Protein AF-A0A382P963-F1 (afdb_monomer_lite)

pLDDT: mean 83.6, std 11.23, range [53.25, 96.12]

Organism: NCBI:txid408172

Sequence (55 aa):
MDSFPGFNSGTLYTPVPNPCFGPLLEQIQDMAELKVVLRGLWLLHRQRTRPKRVS

Foldseek 3Di:
DDDDPDDDPPDDDQDDDPVVVVVLVVPDDDPVSVVVVVVVSVVVSVVVPDDPPDD

Radius of gyration: 15.16 Å; chains: 1; bounding box: 18×44×38 Å

Structure (mmCIF, N/CA/C/O backbone):
data_AF-A0A382P963-F1
#
_entry.id   AF-A0A382P963-F1
#
loop_
_atom_site.group_PDB
_atom_site.id
_atom_site.type_symbol
_atom_site.label_atom_id
_atom_site.label_alt_id
_atom_site.label_comp_id
_atom_site.label_asym_id
_atom_site.label_entity_id
_atom_site.label_seq_id
_atom_site.pdbx_PDB_ins_code
_atom_site.Cartn_x
_atom_site.Cartn_y
_atom_site.Cartn_z
_atom_site.occupancy
_atom_site.B_iso_or_equiv
_atom_site.auth_seq_id
_atom_site.auth_comp_id
_atom_site.auth_asym_id
_atom_site.auth_atom_id
_atom_site.pdbx_PDB_model_num
ATOM 1 N N . MET A 1 1 ? 0.675 -24.460 7.484 1.00 53.25 1 MET A N 1
ATOM 2 C CA . MET A 1 1 ? 0.683 -23.096 6.923 1.00 53.25 1 MET A CA 1
ATOM 3 C C . MET A 1 1 ? 1.330 -23.201 5.564 1.00 53.25 1 MET A C 1
ATOM 5 O O . MET A 1 1 ? 2.502 -23.552 5.504 1.00 53.25 1 MET A O 1
ATOM 9 N N . ASP A 1 2 ? 0.558 -23.013 4.500 1.0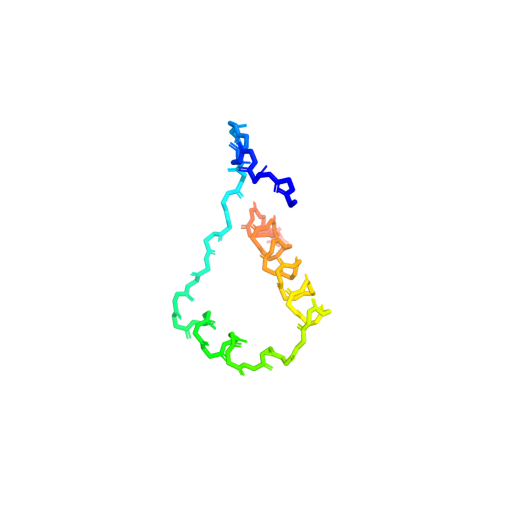0 78.88 2 ASP A N 1
ATOM 10 C CA . ASP A 1 2 ? 1.090 -23.008 3.140 1.00 78.88 2 ASP A CA 1
ATOM 11 C C . ASP A 1 2 ? 2.092 -21.860 2.976 1.00 78.88 2 ASP A C 1
ATOM 13 O O . ASP A 1 2 ? 1.872 -20.748 3.463 1.00 78.88 2 ASP A O 1
ATOM 17 N N . SER A 1 3 ? 3.225 -22.150 2.340 1.00 86.06 3 SER A N 1
ATOM 18 C CA . SER A 1 3 ? 4.271 -21.157 2.098 1.00 86.06 3 SER A CA 1
ATOM 19 C C . SER A 1 3 ? 3.822 -20.195 0.997 1.00 86.06 3 SER A C 1
ATOM 21 O O . SER A 1 3 ? 3.280 -20.630 -0.019 1.00 86.06 3 SER A O 1
ATOM 23 N N . PHE A 1 4 ? 4.041 -18.892 1.184 1.00 86.94 4 PHE A N 1
ATOM 24 C CA . PHE A 1 4 ? 3.722 -17.882 0.175 1.00 86.94 4 PHE A CA 1
ATOM 25 C C . PHE A 1 4 ? 4.601 -18.105 -1.073 1.00 86.94 4 PHE A C 1
ATOM 27 O O . PHE A 1 4 ? 5.818 -17.942 -0.976 1.00 86.94 4 PHE A O 1
ATOM 34 N N . PRO A 1 5 ? 4.029 -18.445 -2.247 1.00 87.88 5 PRO A N 1
ATOM 35 C CA . PRO A 1 5 ? 4.802 -18.821 -3.436 1.00 87.88 5 PRO A CA 1
ATOM 36 C C . PRO A 1 5 ? 5.499 -17.633 -4.123 1.00 87.88 5 PRO A C 1
ATOM 38 O O . PRO A 1 5 ? 6.120 -17.802 -5.170 1.00 87.88 5 PRO A O 1
ATOM 41 N N . GLY A 1 6 ? 5.408 -16.430 -3.552 1.00 87.94 6 GLY A N 1
ATOM 42 C CA . GLY A 1 6 ? 5.921 -15.204 -4.148 1.00 87.94 6 GLY A CA 1
ATOM 43 C C . GLY A 1 6 ? 4.910 -14.520 -5.068 1.00 87.94 6 GLY A C 1
ATOM 44 O O . GLY A 1 6 ? 3.731 -14.871 -5.132 1.00 87.94 6 GLY A O 1
ATOM 45 N N . PHE A 1 7 ? 5.393 -13.501 -5.775 1.00 88.12 7 PHE A N 1
ATOM 46 C CA . PHE A 1 7 ? 4.619 -12.745 -6.756 1.00 88.12 7 PHE A CA 1
ATOM 47 C C . PHE A 1 7 ? 4.926 -13.234 -8.176 1.00 88.12 7 PHE A C 1
ATOM 49 O O . PHE A 1 7 ? 6.073 -13.530 -8.504 1.00 88.12 7 PHE A O 1
ATOM 56 N N . ASN A 1 8 ? 3.908 -13.274 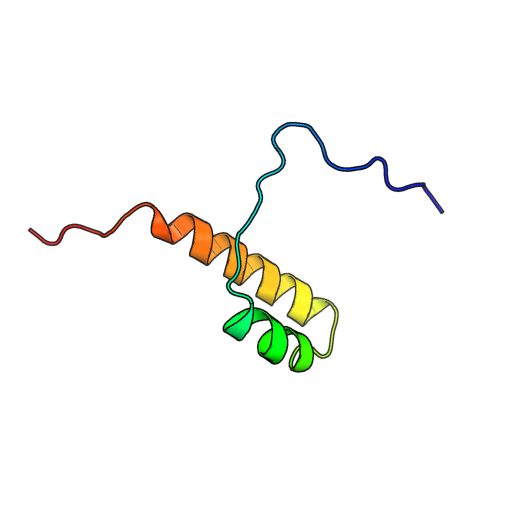-9.039 1.00 88.88 8 ASN A N 1
ATOM 57 C CA . 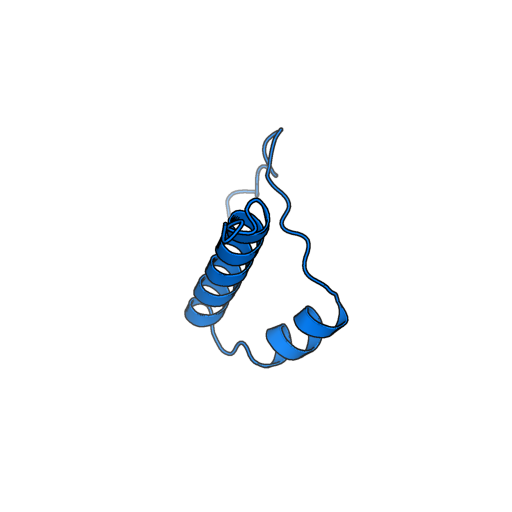ASN A 1 8 ? 4.075 -13.659 -10.441 1.00 88.88 8 ASN A CA 1
ATOM 58 C C . ASN A 1 8 ? 4.841 -12.591 -11.237 1.00 88.88 8 ASN A C 1
ATOM 60 O O . ASN A 1 8 ? 4.786 -11.395 -10.926 1.00 88.88 8 ASN A O 1
ATOM 64 N N . SER A 1 9 ? 5.486 -13.012 -12.328 1.00 83.00 9 SER A N 1
ATOM 65 C CA . S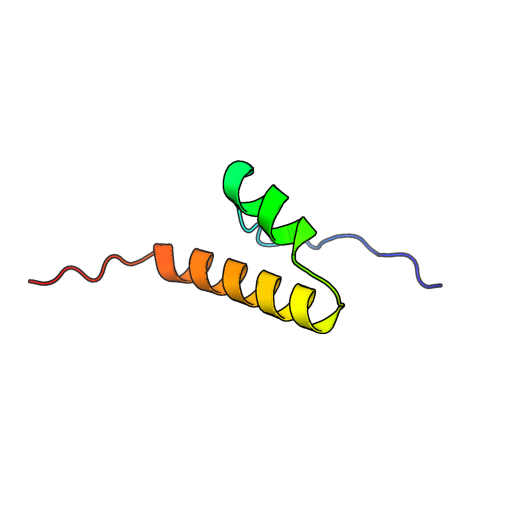ER A 1 9 ? 6.002 -12.083 -13.339 1.00 83.00 9 SER A CA 1
ATOM 66 C C . SER A 1 9 ? 4.873 -11.181 -13.860 1.00 83.00 9 SER A C 1
ATOM 68 O O . SER A 1 9 ? 3.762 -11.652 -14.104 1.00 83.00 9 SER A O 1
ATOM 70 N N . GLY A 1 10 ? 5.136 -9.877 -13.982 1.00 81.19 10 GLY A N 1
ATOM 71 C CA . GLY A 1 10 ? 4.131 -8.879 -14.373 1.00 81.19 10 GLY A CA 1
ATOM 72 C C . GLY A 1 10 ? 3.242 -8.363 -13.233 1.00 81.19 10 GLY A C 1
ATOM 73 O O . GLY A 1 10 ? 2.259 -7.671 -13.499 1.00 81.19 10 GLY A O 1
ATOM 74 N N . THR A 1 11 ? 3.570 -8.666 -11.971 1.00 84.69 11 THR A N 1
ATOM 75 C CA . THR A 1 11 ? 2.867 -8.084 -10.815 1.00 84.69 11 THR A CA 1
ATOM 76 C C . THR A 1 11 ? 2.948 -6.559 -10.853 1.00 84.69 11 THR A C 1
ATOM 78 O O . THR A 1 11 ? 4.029 -5.971 -10.878 1.00 84.69 11 THR A O 1
ATOM 81 N N . LEU A 1 12 ? 1.782 -5.912 -10.864 1.00 80.81 12 LEU A N 1
ATOM 82 C CA . LEU A 1 12 ? 1.677 -4.461 -10.928 1.00 80.81 12 LEU A CA 1
ATOM 83 C C . LEU A 1 12 ? 2.038 -3.840 -9.580 1.00 80.81 12 LEU A C 1
ATOM 85 O O . LEU A 1 12 ? 1.427 -4.142 -8.556 1.00 80.81 12 LEU A O 1
ATOM 89 N N . TYR A 1 13 ? 2.993 -2.917 -9.606 1.00 82.50 13 TYR A N 1
ATOM 90 C CA . TYR A 1 13 ? 3.347 -2.098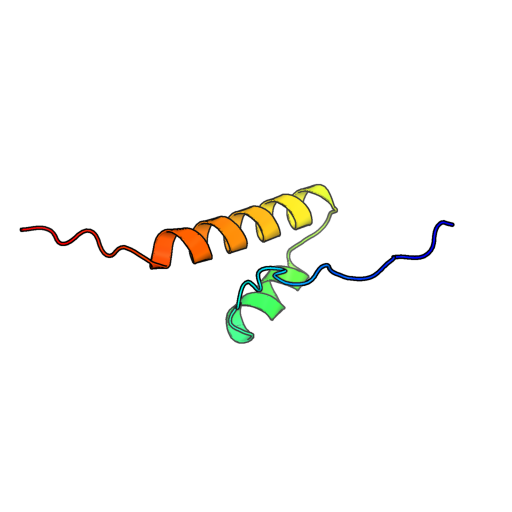 -8.458 1.00 82.50 13 TYR A CA 1
ATOM 91 C C . TYR A 1 13 ? 2.532 -0.802 -8.464 1.00 82.50 13 TYR A C 1
ATOM 93 O O . TYR A 1 13 ? 2.359 -0.168 -9.506 1.00 82.50 13 TYR A O 1
ATOM 101 N N . THR A 1 14 ? 2.024 -0.409 -7.297 1.00 82.69 14 THR A N 1
ATOM 102 C CA . THR A 1 14 ? 1.340 0.875 -7.110 1.00 82.69 14 THR A CA 1
ATOM 103 C C . THR A 1 14 ? 2.240 1.781 -6.270 1.00 82.69 14 THR A C 1
ATOM 105 O O . THR A 1 14 ? 2.334 1.561 -5.063 1.00 82.69 14 THR A O 1
ATOM 108 N N . PRO A 1 15 ? 2.923 2.773 -6.870 1.00 80.31 15 PRO A N 1
ATOM 109 C CA . PRO A 1 15 ? 3.764 3.696 -6.120 1.00 80.31 15 PRO A CA 1
ATOM 110 C C . PRO A 1 15 ? 2.897 4.625 -5.262 1.00 80.31 15 PRO A C 1
ATOM 112 O O . PRO A 1 15 ? 1.987 5.283 -5.771 1.00 80.31 15 PRO A O 1
ATOM 115 N N . VAL A 1 16 ? 3.202 4.707 -3.965 1.00 81.69 16 VAL A N 1
ATOM 116 C CA . VAL A 1 16 ? 2.534 5.606 -3.011 1.00 81.69 16 VAL A CA 1
ATOM 117 C C . VAL A 1 16 ? 3.590 6.513 -2.372 1.00 81.69 16 VAL A C 1
ATOM 119 O O . VAL A 1 16 ? 4.599 5.999 -1.896 1.00 81.69 16 VAL A O 1
ATOM 122 N N . PRO A 1 17 ? 3.409 7.847 -2.350 1.00 82.69 17 PRO A N 1
ATOM 123 C CA . PRO A 1 17 ? 4.369 8.747 -1.714 1.00 82.69 17 PRO A CA 1
ATOM 124 C C . PRO A 1 17 ? 4.519 8.474 -0.210 1.00 82.69 17 PRO A C 1
ATOM 126 O O . PRO A 1 17 ? 3.528 8.495 0.523 1.00 82.69 17 PRO A O 1
ATOM 129 N N . ASN A 1 18 ? 5.761 8.311 0.261 1.00 80.56 18 ASN A N 1
ATOM 130 C CA . ASN A 1 18 ? 6.075 8.078 1.679 1.00 80.56 18 ASN A CA 1
ATOM 131 C C . ASN A 1 18 ? 5.436 9.097 2.647 1.00 80.56 18 ASN A C 1
ATOM 133 O O . ASN A 1 18 ? 4.895 8.654 3.660 1.00 80.56 18 ASN A O 1
ATOM 137 N N . PRO A 1 19 ? 5.413 10.419 2.355 1.00 83.38 19 PRO A N 1
ATOM 138 C CA . PRO A 1 19 ? 4.800 11.402 3.255 1.00 83.38 19 PRO A CA 1
ATOM 139 C C . PRO A 1 19 ? 3.297 11.191 3.472 1.00 83.38 19 PRO A C 1
ATOM 141 O O . PRO A 1 19 ? 2.766 11.592 4.500 1.00 83.38 19 PRO A O 1
ATOM 144 N N . CYS A 1 20 ? 2.607 10.569 2.511 1.00 82.19 20 CYS A N 1
ATOM 145 C CA . CYS A 1 20 ? 1.187 10.246 2.631 1.00 82.19 20 CYS A CA 1
ATOM 146 C C . CYS A 1 20 ? 0.974 8.865 3.254 1.00 82.19 20 CYS A C 1
ATOM 148 O O . CYS A 1 20 ? 0.025 8.672 4.004 1.00 82.19 20 CYS A O 1
ATOM 150 N N . PHE A 1 21 ? 1.835 7.898 2.927 1.00 85.19 21 PHE A N 1
ATOM 151 C CA . PHE A 1 21 ? 1.643 6.508 3.327 1.00 85.19 21 PHE A CA 1
ATOM 152 C C . PHE A 1 21 ? 1.866 6.276 4.825 1.00 85.19 21 PHE A C 1
ATOM 154 O O . PHE A 1 21 ? 1.092 5.544 5.429 1.00 85.19 21 PHE A O 1
ATOM 161 N N . GLY A 1 22 ? 2.869 6.925 5.430 1.00 87.81 22 GLY A N 1
ATOM 162 C CA . GLY A 1 22 ? 3.164 6.775 6.862 1.00 87.81 22 GLY A CA 1
ATOM 163 C C . GLY A 1 22 ? 1.968 7.128 7.759 1.00 87.81 22 GLY A C 1
ATOM 164 O O . GLY A 1 22 ? 1.432 6.236 8.413 1.00 87.81 22 GLY A O 1
ATOM 165 N N . PRO A 1 23 ? 1.465 8.376 7.716 1.00 92.38 23 PRO A N 1
ATOM 166 C CA . PRO A 1 23 ? 0.310 8.783 8.520 1.00 92.38 23 PRO A CA 1
ATOM 167 C C . PRO A 1 23 ? -0.972 8.006 8.198 1.00 92.38 23 PRO A C 1
ATOM 169 O O . PRO A 1 23 ? -1.830 7.843 9.060 1.00 92.38 23 PRO A O 1
ATOM 172 N N . LEU A 1 24 ? -1.127 7.545 6.951 1.00 90.06 24 LEU A N 1
ATOM 173 C CA . LEU A 1 24 ? -2.277 6.748 6.530 1.00 90.06 24 LEU A CA 1
ATOM 174 C C . LEU A 1 24 ? -2.258 5.352 7.159 1.00 90.06 24 LEU A C 1
ATOM 176 O O . LEU A 1 24 ? -3.309 4.866 7.556 1.00 90.06 24 LEU A O 1
ATOM 180 N N . LEU A 1 25 ? -1.086 4.719 7.268 1.00 90.25 25 LEU A N 1
ATOM 181 C CA . LEU A 1 25 ? -0.946 3.418 7.925 1.00 90.25 25 LEU A CA 1
ATOM 182 C C . LEU A 1 25 ? -1.286 3.482 9.415 1.00 90.25 25 LEU A C 1
ATOM 184 O O . LEU A 1 25 ? -1.947 2.579 9.912 1.00 90.25 25 LEU A O 1
ATOM 188 N N . GLU A 1 26 ? -0.870 4.544 10.108 1.00 93.94 26 GLU A N 1
ATOM 189 C CA . GLU A 1 26 ? -1.153 4.737 11.540 1.00 93.94 26 GLU A CA 1
ATOM 190 C C . GLU A 1 26 ? -2.654 4.876 11.839 1.00 93.94 26 GLU A C 1
ATOM 192 O O . GLU A 1 26 ? -3.107 4.556 12.936 1.00 93.94 26 GLU A O 1
ATOM 197 N N . GLN A 1 27 ? -3.435 5.339 10.860 1.00 94.12 27 GLN A N 1
ATOM 198 C CA . GLN A 1 27 ? -4.879 5.518 10.998 1.00 94.12 27 GLN A CA 1
ATOM 199 C C . GLN A 1 27 ? -5.672 4.227 10.774 1.00 94.12 27 GLN A C 1
ATOM 201 O O . GLN A 1 27 ? -6.795 4.147 11.263 1.00 94.12 27 GLN A O 1
ATOM 206 N N . ILE A 1 28 ? -5.113 3.224 10.087 1.00 95.00 28 ILE A N 1
ATOM 207 C CA . ILE A 1 28 ? -5.803 1.961 9.785 1.00 95.00 28 ILE A CA 1
ATOM 208 C C . ILE A 1 28 ? -5.917 1.118 11.058 1.00 95.00 28 ILE A C 1
ATOM 210 O O . ILE A 1 28 ? -4.906 0.695 11.619 1.00 95.00 28 ILE A O 1
ATOM 214 N N . GLN A 1 29 ? -7.145 0.833 11.488 1.00 96.12 29 GLN A N 1
ATOM 215 C CA . GLN A 1 29 ? -7.416 0.106 12.734 1.00 96.12 29 GLN A CA 1
ATOM 216 C C . GLN A 1 29 ? -7.713 -1.379 12.521 1.00 96.12 29 GLN A C 1
ATOM 218 O O . GLN A 1 29 ? -7.554 -2.183 13.441 1.00 96.12 29 GLN A O 1
ATOM 223 N N . ASP A 1 30 ? -8.136 -1.768 11.317 1.00 96.00 30 ASP A N 1
ATOM 224 C CA . ASP A 1 30 ? -8.519 -3.147 11.047 1.00 96.00 30 ASP A CA 1
ATOM 225 C C . ASP A 1 30 ? -8.219 -3.627 9.616 1.00 96.00 30 ASP A C 1
ATOM 227 O O . ASP A 1 30 ? -7.767 -2.910 8.718 1.00 96.00 30 ASP A O 1
ATOM 231 N N . MET A 1 31 ? -8.463 -4.921 9.411 1.00 95.62 31 MET A N 1
ATOM 232 C CA . MET A 1 31 ? -8.221 -5.604 8.144 1.00 95.62 31 MET A CA 1
ATOM 233 C C . MET A 1 31 ? -9.174 -5.155 7.022 1.00 95.62 31 MET A C 1
ATOM 235 O O . MET A 1 31 ? -8.814 -5.235 5.843 1.00 95.62 31 MET A O 1
ATOM 239 N N . ALA A 1 32 ? -10.397 -4.737 7.347 1.00 95.94 32 ALA A N 1
ATOM 240 C CA . ALA A 1 32 ? -11.350 -4.242 6.361 1.00 95.94 32 ALA A CA 1
ATOM 241 C C . ALA A 1 32 ? -10.915 -2.861 5.848 1.00 95.94 32 ALA A C 1
ATOM 243 O O . ALA A 1 32 ? -10.851 -2.666 4.630 1.00 95.94 32 ALA A O 1
ATOM 244 N N . GLU A 1 33 ? -10.519 -1.959 6.746 1.00 95.81 33 GLU A N 1
ATOM 245 C CA . GLU A 1 33 ? -9.952 -0.648 6.423 1.00 95.81 33 GLU A CA 1
ATOM 246 C C . GLU A 1 33 ? -8.706 -0.781 5.546 1.00 95.81 33 GLU A C 1
ATOM 248 O O . GLU A 1 33 ? -8.639 -0.162 4.482 1.00 95.81 33 GLU A O 1
ATOM 253 N N . LEU A 1 34 ? -7.772 -1.670 5.905 1.00 94.38 34 LEU A N 1
ATOM 254 C CA . LEU A 1 34 ? -6.571 -1.921 5.103 1.00 94.38 34 LEU A CA 1
ATOM 255 C C . LEU A 1 34 ? -6.916 -2.305 3.656 1.00 94.38 34 LEU A C 1
ATOM 257 O O . LEU A 1 34 ? -6.356 -1.756 2.704 1.00 94.38 34 LEU A O 1
ATOM 261 N N . LYS A 1 35 ? -7.868 -3.228 3.466 1.00 95.00 35 LYS A N 1
ATOM 262 C CA . LYS A 1 35 ? -8.306 -3.663 2.129 1.00 95.00 35 LYS A CA 1
ATOM 263 C C . LYS A 1 35 ? -8.929 -2.516 1.334 1.00 95.00 35 LYS A C 1
ATOM 265 O O . LYS A 1 35 ? -8.647 -2.386 0.139 1.00 95.00 35 LYS A O 1
ATOM 270 N N . VAL A 1 36 ? -9.758 -1.693 1.977 1.00 95.69 36 VAL A N 1
ATOM 271 C CA . VAL A 1 36 ? -10.399 -0.529 1.346 1.00 95.69 36 VAL A CA 1
ATOM 272 C C . VAL A 1 36 ? -9.354 0.509 0.944 1.00 95.69 36 VAL A C 1
ATOM 274 O O . VAL A 1 36 ? -9.370 0.966 -0.201 1.00 95.69 36 VAL A O 1
ATOM 277 N N . VAL A 1 37 ? -8.402 0.823 1.826 1.00 93.56 37 VAL A N 1
ATOM 278 C CA . VAL A 1 37 ? -7.311 1.767 1.547 1.00 93.56 37 VAL A CA 1
ATOM 279 C C . VAL A 1 37 ? -6.465 1.293 0.365 1.00 93.56 37 VAL A C 1
ATOM 281 O O . VAL A 1 37 ? -6.269 2.047 -0.592 1.00 93.56 37 VAL A O 1
ATOM 284 N N . LEU A 1 38 ? -6.026 0.030 0.363 1.00 91.94 38 LEU A N 1
ATOM 285 C CA . LEU A 1 38 ? -5.258 -0.545 -0.748 1.00 91.94 38 LEU A CA 1
ATOM 286 C C . LEU A 1 38 ? -6.042 -0.505 -2.066 1.00 91.94 38 LEU A C 1
ATOM 288 O O . LEU A 1 38 ? -5.484 -0.184 -3.121 1.00 91.94 38 LEU A O 1
ATOM 292 N N . ARG A 1 39 ? -7.353 -0.776 -2.020 1.00 91.75 39 ARG A N 1
ATOM 293 C CA . ARG A 1 39 ? -8.220 -0.675 -3.198 1.00 91.75 39 ARG A CA 1
ATOM 294 C C . ARG A 1 39 ? -8.331 0.764 -3.701 1.00 91.75 39 ARG A C 1
ATOM 296 O O . ARG A 1 39 ? -8.278 0.974 -4.913 1.00 91.75 39 ARG A O 1
ATOM 303 N N . GLY A 1 40 ? -8.457 1.735 -2.799 1.00 91.06 40 GLY A N 1
ATOM 304 C CA . GLY A 1 40 ? -8.479 3.161 -3.123 1.00 91.06 40 GLY A CA 1
ATOM 305 C C . GLY A 1 40 ? -7.185 3.624 -3.795 1.00 91.06 40 GLY A C 1
ATOM 306 O O . GLY A 1 40 ? -7.237 4.240 -4.860 1.00 91.06 40 GLY A O 1
ATOM 307 N N . LEU A 1 41 ? -6.030 3.247 -3.239 1.00 89.69 41 LEU A N 1
ATOM 308 C CA . LEU A 1 41 ? -4.710 3.543 -3.811 1.00 89.69 41 LEU A CA 1
ATOM 309 C C . LEU A 1 41 ? -4.554 2.958 -5.222 1.00 89.69 41 LEU A C 1
ATOM 311 O O . LEU A 1 41 ? -4.121 3.656 -6.142 1.00 89.69 41 LEU A O 1
ATOM 315 N N . TRP A 1 42 ? -4.972 1.705 -5.421 1.00 87.44 42 TRP A N 1
ATOM 316 C CA . TRP A 1 42 ? -4.948 1.058 -6.735 1.00 87.44 42 TRP A CA 1
ATOM 317 C C . TRP A 1 42 ? -5.844 1.771 -7.761 1.00 87.44 42 TRP A C 1
ATOM 319 O O . TRP A 1 42 ? -5.433 1.990 -8.905 1.00 87.44 42 TRP A O 1
ATOM 329 N N . LEU A 1 43 ? -7.056 2.177 -7.362 1.00 88.81 43 LEU A N 1
ATOM 330 C CA . LEU A 1 43 ? -7.967 2.935 -8.226 1.00 88.81 43 LEU A CA 1
ATOM 331 C C . LEU A 1 43 ? -7.393 4.309 -8.586 1.00 88.81 43 LEU A C 1
ATOM 333 O O . LEU A 1 43 ? -7.444 4.700 -9.753 1.00 88.81 43 LEU A O 1
ATOM 337 N N . LEU A 1 44 ? -6.814 5.019 -7.616 1.00 86.44 44 LEU A N 1
ATOM 338 C CA . LEU A 1 44 ? -6.197 6.327 -7.832 1.00 86.44 44 LEU A CA 1
ATOM 339 C C . LEU A 1 44 ? -5.033 6.239 -8.826 1.00 86.44 44 LEU A C 1
ATOM 341 O O . LEU A 1 44 ? -4.943 7.043 -9.756 1.00 86.44 44 LEU A O 1
ATOM 345 N N . HIS A 1 45 ? -4.179 5.227 -8.672 1.00 84.12 45 HIS A N 1
ATOM 346 C CA . HIS A 1 45 ? -3.086 4.968 -9.604 1.00 84.12 45 HIS A CA 1
ATOM 347 C C . HIS A 1 45 ? -3.597 4.717 -11.029 1.00 84.12 45 HIS A C 1
ATOM 349 O O . HIS A 1 45 ? -3.058 5.267 -11.991 1.00 84.12 45 HIS A O 1
ATOM 355 N N . ARG A 1 46 ? -4.697 3.969 -11.174 1.00 82.81 46 ARG A N 1
ATOM 356 C CA . ARG A 1 46 ? -5.307 3.679 -12.479 1.00 82.81 46 ARG A CA 1
ATOM 357 C C . ARG A 1 46 ? -6.015 4.883 -13.114 1.00 82.81 46 ARG A C 1
ATOM 359 O O . ARG A 1 46 ? -6.088 4.958 -14.335 1.00 82.81 46 ARG A O 1
ATOM 366 N N . GLN A 1 47 ? -6.521 5.826 -12.319 1.00 76.81 47 GLN A N 1
ATOM 367 C CA . GLN A 1 47 ? -7.173 7.048 -12.817 1.00 76.81 47 GLN A CA 1
ATOM 368 C C . GLN A 1 47 ? -6.167 8.071 -13.368 1.00 76.81 47 GLN A C 1
ATOM 370 O O . GLN A 1 47 ? -6.495 8.851 -14.264 1.00 76.81 47 GLN A O 1
ATOM 375 N N . ARG A 1 48 ? -4.920 8.064 -12.876 1.00 62.81 48 ARG A N 1
ATOM 376 C CA . ARG A 1 48 ? -3.903 9.075 -13.218 1.00 62.81 48 ARG A CA 1
ATOM 377 C C . ARG A 1 48 ? -3.453 9.046 -14.687 1.00 62.81 48 ARG A C 1
ATOM 379 O O . ARG A 1 48 ? -2.824 9.994 -15.143 1.00 62.81 48 ARG A O 1
ATOM 386 N N . THR A 1 49 ? -3.805 8.013 -15.453 1.00 58.00 49 THR A N 1
ATOM 387 C CA . THR A 1 49 ? -3.441 7.893 -16.876 1.00 58.00 49 THR A CA 1
ATOM 388 C C . THR A 1 49 ? -4.306 8.716 -17.837 1.00 58.00 49 THR A C 1
ATOM 390 O O . THR A 1 49 ? -4.046 8.679 -19.038 1.00 58.00 49 THR A O 1
ATOM 393 N N . ARG A 1 50 ? -5.317 9.470 -17.377 1.00 60.25 50 ARG A N 1
ATOM 394 C CA . ARG A 1 50 ? -6.111 10.340 -18.267 1.00 60.25 50 ARG A CA 1
ATOM 395 C C . ARG A 1 50 ? -6.502 11.663 -17.600 1.00 60.25 5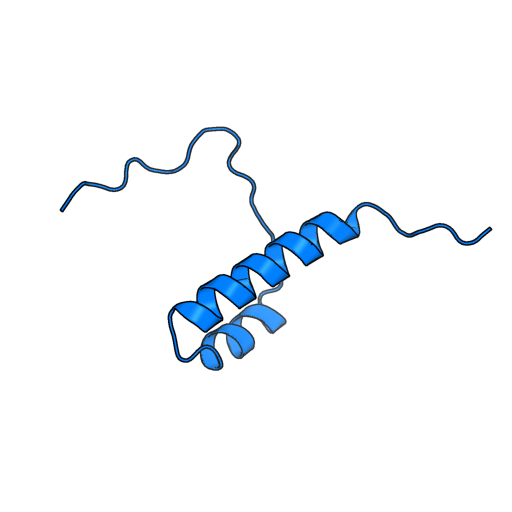0 ARG A C 1
ATOM 397 O O . ARG A 1 50 ? -7.577 11.729 -17.004 1.00 60.25 50 ARG A O 1
ATOM 404 N N . PRO A 1 51 ? -5.730 12.757 -17.759 1.00 62.06 51 PRO A N 1
ATOM 405 C CA . PRO A 1 51 ? -6.346 14.073 -17.677 1.00 62.06 51 PRO A CA 1
ATOM 406 C C . PRO A 1 51 ? -7.436 14.118 -18.753 1.00 62.06 51 PRO A C 1
ATOM 408 O O . PRO A 1 51 ? -7.151 13.977 -19.945 1.00 62.06 51 PRO A O 1
ATOM 411 N N . LYS A 1 52 ? -8.706 14.244 -18.352 1.00 62.31 52 LYS A N 1
ATOM 412 C CA . LYS A 1 52 ? -9.761 14.564 -19.314 1.00 62.31 52 LYS A CA 1
ATOM 413 C C . LYS A 1 52 ? -9.445 15.963 -19.824 1.00 62.31 52 LYS A C 1
ATOM 415 O O . LYS A 1 52 ? -9.643 16.939 -19.109 1.00 62.31 52 LYS A O 1
ATOM 420 N N . ARG A 1 53 ? -8.886 16.037 -21.032 1.00 62.62 53 ARG A N 1
ATOM 421 C CA . ARG A 1 53 ? -8.720 17.289 -21.760 1.00 62.62 53 ARG A CA 1
ATOM 422 C C . ARG A 1 53 ? -10.122 17.859 -21.955 1.00 62.62 53 ARG A C 1
ATOM 424 O O . ARG A 1 53 ? -10.890 17.325 -22.749 1.00 62.62 53 ARG A O 1
ATOM 431 N N . VAL A 1 54 ? -10.469 18.869 -21.169 1.00 65.38 54 VAL A N 1
ATOM 432 C CA . VAL A 1 54 ? -11.610 19.724 -21.479 1.00 65.38 54 VAL A CA 1
ATOM 433 C C . VAL A 1 54 ? -11.192 20.534 -22.701 1.00 65.38 54 VAL A C 1
ATOM 435 O O . VAL A 1 54 ? -10.143 21.179 -22.688 1.00 65.38 54 VAL A O 1
ATOM 438 N N . SER A 1 55 ? -11.913 20.334 -23.801 1.00 63.12 55 SER A N 1
ATOM 439 C CA . SER A 1 55 ? -11.800 21.159 -25.002 1.00 63.12 55 SER A CA 1
ATOM 440 C C . SER A 1 55 ? -12.824 22.274 -24.944 1.00 63.12 55 SER A C 1
ATOM 442 O O . SER A 1 55 ? -13.840 22.086 -24.238 1.00 63.12 55 SER A O 1
#

Secondary structure (DSSP, 8-state):
------PPTTPPP----HHHHHHHHHH--SHHHHHHHHHHHHHHHHHTT------